Protein AF-A0A6N8IIC9-F1 (afdb_monomer_lite)

Organism: NCBI:txid1335613

Structure (mmCIF, N/CA/C/O backbone):
data_AF-A0A6N8IIC9-F1
#
_entry.id   AF-A0A6N8IIC9-F1
#
loop_
_atom_site.group_PDB
_atom_site.id
_atom_site.type_symbol
_atom_site.label_atom_id
_atom_site.label_alt_id
_atom_site.label_comp_id
_atom_site.label_asym_id
_atom_site.label_entity_id
_atom_site.label_seq_id
_atom_site.pdbx_PDB_ins_code
_atom_site.Cartn_x
_atom_site.Cartn_y
_atom_site.Cartn_z
_atom_site.occupancy
_atom_site.B_iso_or_equiv
_atom_site.auth_seq_id
_atom_site.auth_comp_id
_atom_site.auth_asym_id
_atom_site.auth_atom_id
_atom_site.pdbx_PDB_model_num
ATOM 1 N N . MET A 1 1 ? 0.556 -8.009 8.934 1.00 69.44 1 MET A N 1
ATOM 2 C CA . MET A 1 1 ? -0.413 -8.298 7.864 1.00 69.44 1 MET A CA 1
ATOM 3 C C . MET A 1 1 ? -1.528 -7.288 8.017 1.00 69.44 1 MET A C 1
ATOM 5 O O . MET A 1 1 ? -1.968 -7.096 9.144 1.00 69.44 1 MET A O 1
ATOM 9 N N . TYR A 1 2 ? -1.858 -6.573 6.946 1.00 76.44 2 TYR A N 1
ATOM 10 C CA . TYR A 1 2 ? -2.746 -5.410 6.955 1.00 76.44 2 TYR A CA 1
ATOM 11 C C . TYR A 1 2 ? -4.011 -5.788 6.194 1.00 76.44 2 TYR A C 1
ATOM 13 O O . TYR A 1 2 ? -3.939 -6.033 4.994 1.00 76.44 2 TYR A O 1
ATOM 21 N N . GLU A 1 3 ? -5.144 -5.895 6.883 1.00 81.31 3 GLU A N 1
ATOM 22 C CA . GLU A 1 3 ? -6.387 -6.380 6.281 1.00 81.31 3 GLU A CA 1
ATOM 23 C C . GLU A 1 3 ? -7.487 -5.323 6.362 1.00 81.31 3 GLU A C 1
ATOM 25 O O . GLU A 1 3 ? -7.826 -4.841 7.447 1.00 81.31 3 GLU A O 1
ATOM 30 N N . VAL A 1 4 ? -8.086 -4.996 5.215 1.00 76.25 4 VAL A N 1
ATOM 31 C CA . VAL A 1 4 ? -9.281 -4.144 5.117 1.00 76.25 4 VAL A CA 1
ATOM 32 C C . VAL A 1 4 ? -10.165 -4.633 3.981 1.00 76.25 4 VAL A C 1
ATOM 34 O O . VAL A 1 4 ? -9.675 -4.906 2.889 1.00 76.25 4 VAL A O 1
ATOM 37 N N . ASN A 1 5 ? -11.476 -4.729 4.224 1.00 73.56 5 ASN A N 1
ATOM 38 C CA . ASN A 1 5 ? -12.480 -5.095 3.216 1.00 73.56 5 ASN A CA 1
ATOM 39 C C . ASN A 1 5 ? -12.147 -6.395 2.442 1.00 73.56 5 ASN A C 1
ATOM 41 O O . ASN A 1 5 ? -12.399 -6.487 1.242 1.00 73.56 5 ASN A O 1
ATOM 45 N N . GLY A 1 6 ? -11.554 -7.391 3.115 1.00 78.62 6 GLY A N 1
ATOM 46 C CA . GLY A 1 6 ? -11.156 -8.669 2.507 1.00 78.62 6 GLY A CA 1
ATOM 47 C C . GLY A 1 6 ? -9.915 -8.599 1.608 1.00 78.62 6 GLY A C 1
ATOM 48 O O . GLY A 1 6 ? -9.605 -9.566 0.916 1.00 78.62 6 GLY A O 1
ATOM 49 N N . ILE A 1 7 ? -9.211 -7.464 1.591 1.00 82.06 7 ILE A N 1
ATOM 50 C CA . ILE A 1 7 ? -7.911 -7.313 0.942 1.00 82.06 7 ILE A CA 1
ATOM 51 C C . ILE A 1 7 ? -6.836 -7.416 2.017 1.00 82.06 7 ILE A C 1
ATOM 53 O O . ILE A 1 7 ? -6.767 -6.590 2.927 1.00 82.06 7 ILE A O 1
ATOM 57 N N . GLU A 1 8 ? -5.984 -8.423 1.877 1.00 87.00 8 GLU A N 1
ATOM 58 C CA . GLU A 1 8 ? -4.832 -8.649 2.737 1.00 87.00 8 GLU A CA 1
ATOM 59 C C . GLU A 1 8 ? -3.562 -8.150 2.049 1.00 87.00 8 GLU A C 1
ATOM 61 O O . GLU A 1 8 ? -3.216 -8.599 0.952 1.00 87.00 8 GLU A O 1
ATOM 66 N N . LEU A 1 9 ? -2.860 -7.230 2.708 1.00 86.06 9 LEU A N 1
ATOM 67 C CA . LEU A 1 9 ? -1.569 -6.717 2.276 1.00 86.06 9 LEU A CA 1
ATOM 68 C C . LEU A 1 9 ? -0.451 -7.172 3.214 1.00 86.06 9 LEU A C 1
ATOM 70 O O . LEU A 1 9 ? -0.573 -7.196 4.450 1.00 86.06 9 LEU A O 1
ATOM 74 N N . SER A 1 10 ? 0.686 -7.503 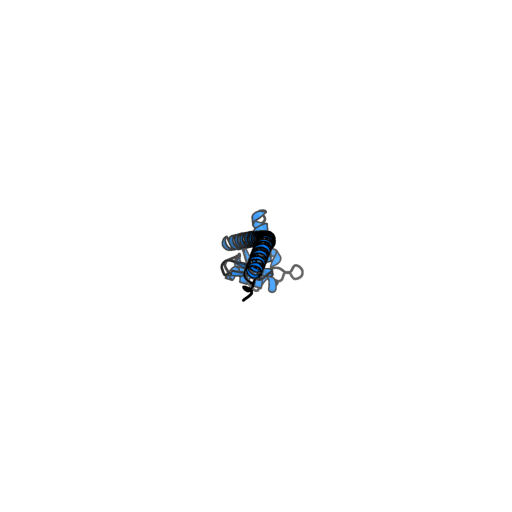2.612 1.00 89.50 10 SER A N 1
ATOM 75 C CA . SER A 1 10 ? 1.945 -7.649 3.330 1.00 89.50 10 SER A CA 1
ATOM 76 C C . SER A 1 10 ? 2.441 -6.283 3.825 1.00 89.50 10 SER A C 1
ATOM 78 O O . SER A 1 10 ? 1.982 -5.229 3.384 1.00 89.50 10 SER A O 1
ATOM 80 N N . SER A 1 11 ? 3.411 -6.281 4.741 1.00 87.06 11 SER A N 1
ATOM 81 C CA . SER A 1 11 ? 3.995 -5.024 5.223 1.00 87.06 11 SER A CA 1
ATOM 82 C C . SER A 1 11 ? 4.689 -4.233 4.113 1.00 87.06 11 SER A C 1
ATOM 84 O O . SER A 1 11 ? 4.642 -3.009 4.131 1.00 87.06 11 SER A O 1
ATOM 86 N N . SER A 1 12 ? 5.315 -4.905 3.140 1.00 87.12 12 SER A N 1
ATOM 87 C CA . SER A 1 12 ? 5.954 -4.219 2.012 1.00 87.12 12 SER A CA 1
ATOM 88 C C . SER A 1 12 ? 4.921 -3.589 1.082 1.00 87.12 12 SER A C 1
ATOM 90 O O . SER A 1 12 ? 5.082 -2.441 0.692 1.00 87.12 12 SER A O 1
ATOM 92 N N . GLU A 1 13 ? 3.832 -4.298 0.787 1.00 89.12 13 GLU A N 1
ATOM 93 C CA . GLU A 1 13 ? 2.737 -3.801 -0.054 1.00 89.12 13 GLU A CA 1
ATOM 94 C C . GLU A 1 13 ? 2.035 -2.597 0.576 1.00 89.12 13 GLU A C 1
ATOM 96 O O . GLU A 1 13 ? 1.805 -1.595 -0.097 1.00 89.12 13 GLU A O 1
ATOM 101 N N . TYR A 1 14 ? 1.741 -2.677 1.875 1.00 88.75 14 TYR A N 1
ATOM 102 C CA . TYR A 1 14 ? 1.141 -1.571 2.614 1.00 88.75 14 TYR A CA 1
ATOM 103 C C . TYR A 1 14 ? 2.055 -0.340 2.637 1.00 88.75 14 TYR A C 1
ATOM 105 O O . TYR A 1 14 ? 1.605 0.760 2.334 1.00 88.75 14 TYR A O 1
ATOM 113 N N . ASN A 1 15 ? 3.345 -0.521 2.938 1.00 88.38 15 ASN A N 1
ATOM 114 C CA . ASN A 1 15 ? 4.295 0.590 3.005 1.00 88.38 15 ASN A CA 1
ATOM 115 C C . ASN A 1 15 ? 4.466 1.301 1.654 1.00 88.38 15 ASN A C 1
ATOM 117 O O . ASN A 1 15 ? 4.570 2.526 1.625 1.00 88.38 15 ASN A O 1
ATOM 121 N N . GLU A 1 16 ? 4.484 0.557 0.543 1.00 90.19 16 GLU A N 1
ATOM 122 C CA . GLU A 1 16 ? 4.504 1.167 -0.792 1.00 90.19 16 GLU A CA 1
ATOM 123 C C . GLU A 1 16 ? 3.219 1.968 -1.047 1.00 90.19 16 GLU A C 1
ATOM 125 O O . GLU A 1 16 ? 3.290 3.105 -1.503 1.00 90.19 16 GLU A O 1
ATOM 130 N N . LEU A 1 17 ? 2.049 1.425 -0.693 1.00 88.56 17 LEU A N 1
ATOM 131 C CA . LEU A 1 17 ? 0.762 2.095 -0.890 1.00 88.56 17 LEU A CA 1
ATOM 132 C C . LEU A 1 17 ? 0.640 3.396 -0.076 1.00 88.56 17 LEU A C 1
ATOM 134 O O . LEU A 1 17 ? 0.214 4.415 -0.616 1.00 88.56 17 LEU A O 1
ATOM 138 N N . VAL A 1 18 ? 1.055 3.377 1.195 1.00 87.38 18 VAL A N 1
ATOM 139 C CA . VAL A 1 18 ? 1.067 4.560 2.075 1.00 87.38 18 VAL A CA 1
ATOM 140 C C . VAL A 1 18 ? 1.975 5.642 1.512 1.00 87.38 18 VAL A C 1
ATOM 142 O O . VAL A 1 18 ? 1.552 6.783 1.378 1.00 87.38 18 VAL A O 1
ATOM 145 N N . MET A 1 19 ? 3.194 5.285 1.107 1.00 88.06 19 MET A N 1
ATOM 146 C CA . MET A 1 19 ? 4.132 6.243 0.523 1.00 88.06 19 MET A CA 1
ATOM 147 C C . MET A 1 19 ? 3.556 6.910 -0.738 1.00 88.06 19 MET A C 1
ATOM 149 O O . MET A 1 19 ? 3.725 8.114 -0.921 1.00 88.06 19 MET A O 1
ATOM 153 N N . LEU A 1 20 ? 2.878 6.154 -1.610 1.00 88.12 20 LEU A N 1
ATOM 154 C CA . LEU A 1 20 ? 2.236 6.725 -2.801 1.00 88.12 20 LEU A CA 1
ATOM 155 C C . LEU A 1 20 ? 1.051 7.629 -2.441 1.00 88.12 20 LEU A C 1
ATOM 157 O O . LEU A 1 20 ? 0.869 8.663 -3.081 1.00 88.12 20 LEU A O 1
ATOM 161 N N . SER A 1 21 ? 0.284 7.272 -1.409 1.00 85.19 21 SER A N 1
ATOM 162 C CA . SER A 1 21 ? -0.793 8.112 -0.874 1.00 85.19 21 SER A CA 1
ATOM 163 C C . SER A 1 21 ? -0.247 9.433 -0.326 1.00 85.19 21 SER A C 1
ATOM 165 O O . SER A 1 21 ? -0.701 10.501 -0.724 1.00 85.19 21 SER A O 1
ATOM 167 N N . GLU A 1 22 ? 0.795 9.383 0.507 1.00 81.06 22 GLU A N 1
ATOM 168 C CA . GLU A 1 22 ? 1.451 10.568 1.075 1.00 81.06 22 GLU A CA 1
ATOM 169 C C . GLU A 1 22 ? 2.105 11.447 0.000 1.00 81.06 22 GLU A C 1
ATOM 171 O O . GLU A 1 22 ? 2.144 12.672 0.121 1.00 81.06 22 GLU A O 1
ATOM 176 N N . ALA A 1 23 ? 2.651 10.847 -1.060 1.00 78.50 23 ALA A N 1
ATOM 177 C CA . ALA A 1 23 ? 3.161 11.588 -2.209 1.00 78.50 23 ALA A CA 1
ATOM 178 C C . ALA A 1 23 ? 2.037 12.344 -2.929 1.00 78.50 23 ALA A C 1
ATOM 180 O O . ALA A 1 23 ? 2.168 13.545 -3.164 1.00 78.50 23 ALA A O 1
ATOM 181 N N . ALA A 1 24 ? 0.918 11.668 -3.206 1.00 76.94 24 ALA A N 1
ATOM 182 C CA . ALA A 1 24 ? -0.243 12.284 -3.839 1.00 76.94 24 ALA A CA 1
ATOM 183 C C . ALA A 1 24 ? -0.835 13.419 -2.982 1.00 76.94 24 ALA A C 1
ATOM 185 O O . ALA A 1 24 ? -1.168 14.479 -3.509 1.00 76.94 24 ALA A O 1
ATOM 186 N N . GLU A 1 25 ? -0.907 13.244 -1.659 1.00 76.88 25 GLU A N 1
ATOM 187 C CA . GLU A 1 25 ? -1.389 14.271 -0.724 1.00 76.88 25 GLU A CA 1
ATOM 188 C C . GLU A 1 25 ? -0.469 15.496 -0.642 1.00 76.88 25 GLU A C 1
ATOM 190 O O . GLU A 1 25 ? -0.949 16.626 -0.532 1.00 76.88 25 GLU A O 1
ATOM 195 N N . ARG A 1 26 ? 0.853 15.297 -0.726 1.00 77.88 26 ARG A N 1
ATOM 196 C CA . ARG A 1 26 ? 1.836 16.395 -0.758 1.00 77.88 26 ARG A CA 1
ATOM 197 C C . ARG A 1 26 ? 1.887 17.124 -2.105 1.00 77.88 26 ARG A C 1
ATOM 199 O O . ARG A 1 26 ? 2.523 18.172 -2.188 1.00 77.88 26 ARG A O 1
ATOM 206 N N . GLY A 1 27 ? 1.207 16.605 -3.129 1.00 77.56 27 GLY A N 1
ATOM 207 C CA . GLY A 1 27 ? 1.243 17.132 -4.494 1.00 77.56 27 GLY A CA 1
ATOM 208 C C . GLY A 1 27 ? 2.483 16.711 -5.289 1.00 77.56 27 GLY A C 1
ATOM 209 O O . GLY A 1 27 ? 2.744 17.285 -6.346 1.00 77.56 27 GLY A O 1
ATOM 210 N N . ASP A 1 28 ? 3.239 15.727 -4.796 1.00 81.62 28 ASP A N 1
ATOM 211 C CA . ASP A 1 28 ? 4.324 15.095 -5.546 1.00 81.62 28 ASP A CA 1
ATOM 212 C C . ASP A 1 28 ? 3.743 14.172 -6.633 1.00 81.62 28 ASP A C 1
ATOM 214 O O . ASP A 1 28 ? 2.577 13.782 -6.580 1.00 81.62 28 ASP A O 1
ATOM 218 N N . ASN A 1 29 ? 4.564 13.778 -7.612 1.00 87.94 29 ASN A N 1
ATOM 219 C CA . ASN A 1 29 ? 4.160 12.799 -8.619 1.00 87.94 29 ASN A CA 1
ATOM 220 C C . ASN A 1 29 ? 4.392 11.358 -8.105 1.00 87.94 29 ASN A C 1
ATOM 222 O O . ASN A 1 29 ? 5.543 10.900 -8.089 1.00 87.94 29 ASN A O 1
ATOM 226 N N . PRO A 1 30 ? 3.343 10.614 -7.698 1.00 85.81 30 PRO A N 1
ATOM 227 C CA . PRO A 1 30 ? 3.498 9.255 -7.177 1.00 85.81 30 PRO A CA 1
ATOM 228 C C . PRO A 1 30 ? 4.066 8.288 -8.226 1.00 85.81 30 PRO A C 1
ATOM 230 O O . PRO A 1 30 ? 4.762 7.339 -7.865 1.00 85.81 30 PRO A O 1
ATOM 233 N N . ASP A 1 31 ? 3.836 8.537 -9.515 1.00 90.19 31 ASP A N 1
ATOM 234 C CA . ASP A 1 31 ? 4.301 7.686 -10.613 1.00 90.19 31 ASP A CA 1
ATOM 235 C C . ASP A 1 31 ? 5.826 7.721 -10.712 1.00 90.19 31 ASP A C 1
ATOM 237 O O . ASP A 1 31 ? 6.482 6.691 -10.868 1.00 90.19 31 ASP A O 1
ATOM 241 N N . GLU A 1 32 ? 6.408 8.913 -10.596 1.00 89.12 32 GLU A N 1
ATOM 242 C CA . GLU A 1 32 ? 7.855 9.105 -10.644 1.00 89.12 32 GLU A CA 1
ATOM 243 C C . GLU A 1 32 ? 8.529 8.422 -9.450 1.00 89.12 32 GLU A C 1
ATOM 245 O O . GLU A 1 32 ? 9.510 7.696 -9.618 1.00 89.12 32 GLU A O 1
ATOM 250 N N . ILE A 1 33 ? 7.946 8.569 -8.258 1.00 89.00 33 ILE A N 1
ATOM 251 C CA . ILE A 1 33 ? 8.440 7.940 -7.028 1.00 89.00 33 ILE A CA 1
ATOM 252 C C . ILE A 1 33 ? 8.365 6.412 -7.128 1.00 89.00 33 ILE A C 1
ATOM 254 O O . ILE A 1 33 ? 9.340 5.724 -6.812 1.00 89.00 33 ILE A O 1
ATOM 258 N N . ALA A 1 34 ? 7.239 5.876 -7.602 1.00 89.88 34 ALA A N 1
ATOM 259 C CA . ALA A 1 34 ? 7.060 4.444 -7.809 1.00 89.88 34 ALA A CA 1
ATOM 260 C C . ALA A 1 34 ? 8.099 3.885 -8.791 1.00 89.88 34 ALA A C 1
ATOM 262 O O . ALA A 1 34 ? 8.802 2.920 -8.485 1.00 89.88 34 ALA A O 1
ATOM 263 N N . ASN A 1 35 ? 8.235 4.513 -9.961 1.00 90.50 35 ASN A N 1
ATOM 264 C CA . ASN A 1 35 ? 9.142 4.049 -11.007 1.00 90.50 35 ASN A CA 1
ATOM 265 C C . ASN A 1 35 ? 10.618 4.179 -10.601 1.00 90.50 35 ASN A C 1
ATOM 267 O O . ASN A 1 35 ? 11.411 3.291 -10.911 1.00 90.50 35 ASN A O 1
ATOM 271 N N . ALA A 1 36 ? 10.988 5.217 -9.847 1.00 89.25 36 ALA A N 1
ATOM 272 C CA . ALA A 1 36 ? 12.340 5.363 -9.309 1.00 89.25 36 ALA A CA 1
ATOM 273 C C . ALA A 1 36 ? 12.701 4.248 -8.314 1.00 89.25 36 ALA A C 1
ATOM 275 O O . ALA A 1 36 ? 13.857 3.837 -8.242 1.00 89.25 36 ALA A O 1
ATOM 276 N N . ARG A 1 37 ? 11.726 3.737 -7.551 1.00 88.12 37 ARG A N 1
ATOM 277 C CA . ARG A 1 37 ? 11.935 2.641 -6.590 1.00 88.12 37 ARG A CA 1
ATOM 278 C C . ARG A 1 37 ? 11.954 1.256 -7.222 1.00 88.12 37 ARG A C 1
ATOM 280 O O . ARG A 1 37 ? 12.526 0.337 -6.640 1.00 88.12 37 ARG A O 1
ATOM 287 N N . LEU A 1 38 ? 11.326 1.096 -8.384 1.00 89.38 38 LEU A N 1
ATOM 288 C CA . LEU A 1 38 ? 11.355 -0.154 -9.145 1.00 89.38 38 LEU A CA 1
ATOM 289 C C . LEU A 1 38 ? 12.754 -0.466 -9.687 1.00 89.38 38 LEU A C 1
ATOM 291 O O . LEU A 1 38 ? 13.043 -1.628 -9.975 1.00 89.38 38 LEU A O 1
ATOM 295 N N . LEU A 1 39 ? 13.612 0.549 -9.802 1.00 89.62 39 LEU A N 1
ATOM 296 C CA . LEU A 1 39 ? 14.986 0.423 -10.261 1.00 89.62 39 LEU A CA 1
ATOM 297 C C . LEU A 1 39 ? 15.956 0.328 -9.083 1.00 89.62 39 LEU A C 1
ATOM 299 O O . LEU A 1 39 ? 15.920 1.110 -8.132 1.00 89.62 39 LEU A O 1
ATOM 303 N N . ASP A 1 40 ? 16.864 -0.632 -9.174 1.00 87.19 40 ASP A N 1
ATOM 304 C CA . ASP A 1 40 ? 18.027 -0.711 -8.312 1.00 87.19 40 ASP A CA 1
ATOM 305 C C . ASP A 1 40 ? 19.024 0.397 -8.691 1.00 87.19 40 ASP A C 1
ATOM 307 O O . ASP A 1 40 ? 19.413 0.538 -9.853 1.00 87.19 40 ASP A O 1
ATOM 311 N N . LYS A 1 41 ? 19.428 1.207 -7.706 1.00 85.56 41 LYS A N 1
ATOM 312 C CA . LYS A 1 41 ? 20.252 2.407 -7.931 1.00 85.56 41 LYS A CA 1
ATOM 313 C C . LYS A 1 41 ? 21.672 2.098 -8.402 1.00 85.56 41 LYS A C 1
ATOM 315 O O . LYS A 1 41 ? 22.305 2.969 -8.990 1.00 85.56 41 LYS A O 1
ATOM 320 N N . GLU A 1 42 ? 22.185 0.907 -8.113 1.00 86.12 42 GLU A N 1
ATOM 321 C CA . GLU A 1 42 ? 23.556 0.526 -8.454 1.00 86.12 42 GLU A CA 1
ATOM 322 C C . GLU A 1 42 ? 23.620 -0.095 -9.848 1.00 86.12 42 GLU A C 1
ATOM 324 O O . GLU A 1 42 ? 24.533 0.181 -10.625 1.00 86.12 42 GLU A O 1
ATOM 329 N N . THR A 1 43 ? 22.626 -0.916 -10.180 1.00 87.31 43 THR A N 1
ATOM 330 C CA . THR A 1 43 ? 22.624 -1.720 -11.409 1.00 87.31 43 THR A CA 1
ATOM 331 C C . THR A 1 43 ? 21.745 -1.150 -12.519 1.00 87.31 43 THR A C 1
ATOM 333 O O . THR A 1 43 ? 21.847 -1.603 -13.659 1.00 87.31 43 THR A O 1
ATOM 336 N N . ASN A 1 44 ? 20.880 -0.172 -12.216 1.00 82.81 44 ASN A N 1
ATOM 337 C CA . ASN A 1 44 ? 19.796 0.300 -13.091 1.00 82.81 44 ASN A CA 1
ATOM 338 C C . ASN A 1 44 ? 18.880 -0.832 -13.598 1.00 82.81 44 ASN A C 1
ATOM 340 O O . ASN A 1 44 ? 18.168 -0.669 -14.590 1.00 82.81 44 ASN A O 1
ATOM 344 N N . ALA A 1 45 ? 18.899 -1.990 -12.935 1.00 88.12 45 ALA A N 1
ATOM 345 C CA . ALA A 1 45 ? 18.041 -3.120 -13.243 1.00 88.12 45 ALA A CA 1
ATOM 346 C C . ALA A 1 45 ? 16.771 -3.069 -12.390 1.00 88.12 45 ALA A C 1
ATOM 348 O O . ALA A 1 45 ? 16.736 -2.449 -11.328 1.00 88.12 45 ALA A O 1
ATOM 349 N N . PHE A 1 46 ? 15.719 -3.755 -12.833 1.00 89.75 46 PHE A N 1
ATOM 350 C CA . PHE A 1 46 ? 14.513 -3.889 -12.028 1.00 89.75 46 PHE A CA 1
ATOM 351 C C . PHE A 1 46 ? 14.779 -4.698 -10.760 1.00 89.75 46 PHE A C 1
ATOM 353 O O . PHE A 1 46 ? 15.273 -5.827 -10.815 1.00 89.75 46 PHE A O 1
ATOM 360 N N . ASN A 1 47 ? 14.376 -4.155 -9.614 1.00 90.94 47 ASN A N 1
ATOM 361 C CA . ASN A 1 47 ? 14.375 -4.905 -8.372 1.00 90.94 47 ASN A CA 1
ATOM 362 C C . ASN A 1 47 ? 13.209 -5.902 -8.385 1.00 90.94 47 ASN A C 1
ATOM 364 O O . ASN A 1 47 ? 12.047 -5.515 -8.265 1.00 90.94 47 ASN A O 1
ATOM 368 N N . ALA A 1 48 ? 13.518 -7.196 -8.496 1.00 90.56 48 AL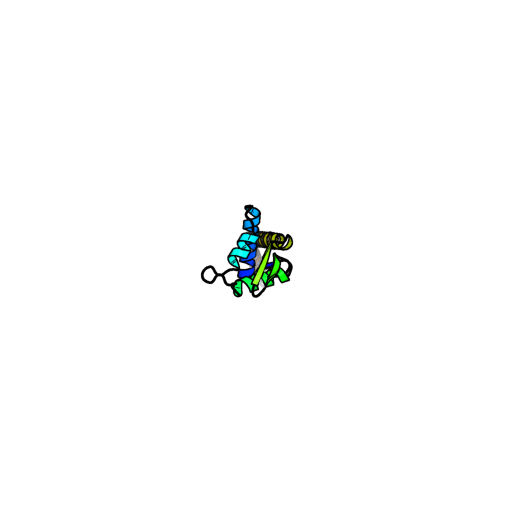A A N 1
ATOM 369 C CA . ALA A 1 48 ? 12.511 -8.253 -8.592 1.00 90.56 48 ALA A CA 1
ATOM 370 C C . ALA A 1 48 ? 11.516 -8.260 -7.414 1.00 90.56 48 ALA A C 1
ATOM 372 O O . ALA A 1 48 ? 10.324 -8.482 -7.622 1.00 90.56 48 ALA A O 1
ATOM 373 N N . SER A 1 49 ? 11.980 -7.973 -6.191 1.00 90.25 49 SER A N 1
ATOM 374 C CA . SER A 1 49 ? 11.123 -7.957 -4.996 1.00 90.25 49 SER A CA 1
ATOM 375 C C . SER A 1 49 ? 10.142 -6.779 -5.003 1.00 90.25 49 SER A C 1
ATOM 377 O O . SER A 1 49 ? 8.956 -6.934 -4.691 1.00 90.25 49 SER A O 1
ATOM 379 N N . THR A 1 50 ? 10.606 -5.609 -5.442 1.00 90.44 50 THR A N 1
ATOM 380 C CA . THR A 1 50 ? 9.774 -4.413 -5.579 1.00 90.44 50 THR A CA 1
ATOM 381 C C . THR A 1 50 ? 8.799 -4.576 -6.739 1.00 90.44 50 THR A C 1
ATOM 383 O O . THR A 1 50 ? 7.608 -4.338 -6.570 1.00 90.44 50 THR A O 1
ATOM 386 N N . VAL A 1 51 ? 9.253 -5.088 -7.886 1.00 93.12 51 VAL A N 1
ATOM 387 C CA . VAL A 1 51 ? 8.382 -5.407 -9.028 1.00 93.12 51 VAL A CA 1
ATOM 388 C C . VAL A 1 51 ? 7.270 -6.369 -8.622 1.00 93.12 51 VAL A C 1
ATOM 390 O O . VAL A 1 51 ? 6.111 -6.120 -8.940 1.00 93.12 51 VAL A O 1
ATOM 393 N N . GLN A 1 52 ? 7.582 -7.431 -7.876 1.00 93.44 52 GLN A N 1
ATOM 394 C CA . GLN A 1 52 ? 6.571 -8.376 -7.401 1.00 93.44 52 GLN A CA 1
ATOM 395 C C . GLN A 1 52 ? 5.541 -7.708 -6.478 1.00 93.44 52 GLN A C 1
ATOM 397 O O . GLN A 1 52 ? 4.348 -7.993 -6.579 1.00 93.44 52 GLN A O 1
ATOM 402 N N . THR A 1 53 ? 5.988 -6.780 -5.628 1.00 93.56 53 THR A N 1
ATOM 403 C CA . THR A 1 53 ? 5.110 -5.982 -4.758 1.00 93.56 53 THR A CA 1
ATOM 404 C C . THR A 1 53 ? 4.138 -5.136 -5.589 1.00 93.56 53 THR A C 1
ATOM 406 O O . THR A 1 53 ? 2.928 -5.201 -5.377 1.00 93.56 53 THR A O 1
ATOM 409 N N . TYR A 1 54 ? 4.632 -4.409 -6.595 1.00 93.19 54 TYR A N 1
ATOM 410 C CA . TYR A 1 54 ? 3.786 -3.582 -7.465 1.00 93.19 54 TYR A CA 1
ATOM 411 C C . TYR A 1 54 ? 2.850 -4.408 -8.353 1.00 93.19 54 TYR A C 1
ATOM 413 O O . TYR A 1 54 ? 1.694 -4.031 -8.527 1.00 93.19 54 TYR A O 1
ATOM 421 N N . LEU A 1 55 ? 3.294 -5.561 -8.859 1.00 93.69 55 LEU A N 1
ATOM 422 C CA . LEU A 1 55 ? 2.436 -6.488 -9.603 1.00 93.69 55 LEU A CA 1
ATOM 423 C C . LEU A 1 55 ? 1.289 -7.025 -8.737 1.00 93.69 55 LEU A C 1
ATOM 425 O O . LEU A 1 55 ? 0.157 -7.123 -9.206 1.00 93.69 55 LEU A O 1
ATOM 429 N N . SER A 1 56 ? 1.561 -7.338 -7.469 1.00 93.31 56 SER A N 1
ATOM 430 C CA . SER A 1 56 ? 0.545 -7.789 -6.513 1.00 93.31 56 SER A CA 1
ATOM 431 C C . SER A 1 56 ? -0.470 -6.684 -6.191 1.00 93.31 56 SER A C 1
ATOM 433 O O . SER A 1 56 ? -1.683 -6.900 -6.258 1.00 93.31 56 SER A O 1
ATOM 435 N N . LEU A 1 57 ? 0.009 -5.460 -5.934 1.00 93.12 57 LEU A N 1
ATOM 436 C CA . LEU A 1 57 ? -0.846 -4.283 -5.745 1.00 93.12 57 LEU A CA 1
ATOM 437 C C . LEU A 1 57 ? -1.693 -3.985 -6.994 1.00 93.12 57 LEU A C 1
ATOM 439 O O . LEU A 1 57 ? -2.869 -3.628 -6.877 1.00 93.12 57 LEU A O 1
ATOM 443 N N . HIS A 1 58 ? -1.118 -4.165 -8.184 1.00 94.00 58 HIS A N 1
ATOM 444 C CA . HIS A 1 58 ? -1.804 -3.983 -9.458 1.00 94.00 58 HIS A CA 1
ATOM 445 C C . HIS A 1 58 ? -2.890 -5.039 -9.680 1.00 94.00 58 HIS A C 1
ATOM 447 O O . HIS A 1 58 ? -4.019 -4.695 -10.022 1.00 94.00 58 HIS A O 1
ATOM 453 N N . GLY A 1 59 ? -2.599 -6.314 -9.397 1.00 91.19 59 GLY A N 1
ATOM 454 C CA . GLY A 1 59 ? -3.573 -7.406 -9.493 1.00 91.19 59 GLY A CA 1
ATOM 455 C C . GLY A 1 59 ? -4.787 -7.228 -8.574 1.00 91.19 59 GLY A C 1
ATOM 456 O O . GLY A 1 59 ? -5.874 -7.715 -8.877 1.00 91.19 59 GLY A O 1
ATOM 457 N N . ARG A 1 60 ? -4.630 -6.480 -7.475 1.00 91.62 60 ARG A N 1
ATOM 458 C CA . ARG A 1 60 ? -5.717 -6.106 -6.550 1.00 91.62 60 ARG A CA 1
ATOM 459 C C . ARG A 1 60 ? -6.414 -4.793 -6.924 1.00 91.62 60 ARG A C 1
ATOM 461 O O . ARG A 1 60 ? -7.371 -4.397 -6.258 1.00 91.62 60 ARG A O 1
ATOM 468 N N . GLY A 1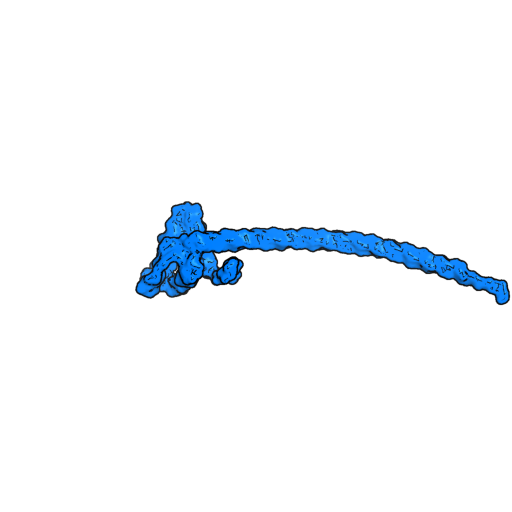 61 ? -5.953 -4.124 -7.979 1.00 92.31 61 GLY A N 1
ATOM 469 C CA . GLY A 1 61 ? -6.490 -2.853 -8.451 1.00 92.31 61 GLY A CA 1
ATOM 470 C C . GLY A 1 61 ? -6.244 -1.695 -7.488 1.00 92.31 61 GLY A C 1
ATOM 471 O O . GLY A 1 61 ? -7.064 -0.788 -7.444 1.00 92.31 61 GLY A O 1
ATOM 472 N N . LEU A 1 62 ? -5.170 -1.746 -6.690 1.00 90.81 62 LEU A N 1
ATOM 473 C CA . LEU A 1 62 ? -4.784 -0.665 -5.775 1.00 90.81 62 LEU A CA 1
ATOM 474 C C . LEU A 1 62 ? -3.849 0.340 -6.456 1.00 90.81 62 LEU A C 1
ATOM 476 O O . LEU A 1 62 ? -3.931 1.539 -6.190 1.00 90.81 62 LEU A O 1
ATOM 480 N N . VAL A 1 63 ? -3.031 -0.129 -7.399 1.00 93.00 63 VAL A N 1
ATOM 481 C CA . VAL A 1 63 ? -2.179 0.705 -8.259 1.00 93.00 63 VAL A CA 1
ATOM 482 C C . VAL A 1 63 ? -2.455 0.416 -9.734 1.00 93.00 63 VAL A C 1
ATOM 484 O O . VAL A 1 63 ? -2.774 -0.710 -10.126 1.00 93.00 63 VAL A O 1
ATOM 487 N N . SER A 1 64 ? -2.336 1.446 -10.561 1.00 92.38 64 SER A N 1
ATOM 488 C CA . SER A 1 64 ? -2.414 1.355 -12.011 1.00 92.38 64 SER A CA 1
ATOM 489 C C . SER A 1 64 ? -1.012 1.259 -12.596 1.00 92.38 64 SER A C 1
ATOM 491 O O . SER A 1 64 ? -0.061 1.867 -12.108 1.00 92.38 64 SER A O 1
ATOM 493 N N . GLY A 1 65 ? -0.877 0.483 -13.660 1.00 92.38 65 GLY A N 1
ATOM 494 C CA . GLY A 1 65 ? 0.386 0.315 -14.350 1.00 92.38 65 GLY A CA 1
ATOM 495 C C . GLY A 1 65 ? 0.311 -0.793 -15.379 1.00 92.38 65 GLY A C 1
ATOM 496 O O . GLY A 1 65 ? -0.755 -1.352 -15.636 1.00 92.38 65 GLY A O 1
ATOM 497 N N . HIS A 1 66 ? 1.451 -1.103 -15.977 1.00 92.25 66 HIS A N 1
ATOM 498 C CA . HIS A 1 66 ? 1.570 -2.206 -16.915 1.00 92.25 66 HIS A CA 1
ATOM 499 C C . HIS A 1 66 ? 2.910 -2.915 -16.753 1.00 92.25 66 HIS A C 1
ATOM 501 O O . HIS A 1 66 ? 3.927 -2.324 -16.384 1.00 92.25 66 HIS A O 1
ATOM 507 N N . GLN A 1 67 ? 2.904 -4.214 -17.030 1.00 91.00 67 GLN A N 1
ATOM 508 C CA . GLN A 1 67 ? 4.122 -5.004 -17.057 1.00 91.00 67 GLN A CA 1
ATOM 509 C C . GLN A 1 67 ? 4.954 -4.636 -18.291 1.00 91.00 67 GLN A C 1
ATOM 511 O O . GLN A 1 67 ? 4.423 -4.469 -19.389 1.00 91.00 67 GLN A O 1
ATOM 516 N N . ILE A 1 68 ? 6.265 -4.542 -18.103 1.00 90.94 68 ILE A N 1
ATOM 517 C CA . ILE A 1 68 ? 7.255 -4.314 -19.162 1.00 90.94 68 ILE A CA 1
ATOM 518 C C . ILE A 1 68 ? 8.309 -5.424 -19.115 1.00 90.94 68 ILE A C 1
ATOM 520 O O . ILE A 1 68 ? 8.314 -6.239 -18.191 1.00 90.94 68 ILE A O 1
ATOM 524 N N . CYS A 1 69 ? 9.195 -5.500 -20.112 1.00 83.69 69 CYS A N 1
ATOM 525 C CA . CYS A 1 69 ? 10.211 -6.554 -20.197 1.00 83.69 69 CYS A CA 1
ATOM 526 C C . CYS A 1 69 ? 11.059 -6.644 -18.915 1.00 83.69 69 CYS A C 1
ATOM 528 O O . CYS A 1 69 ? 11.945 -5.825 -18.690 1.00 83.69 69 CYS A O 1
ATOM 530 N N . GLY A 1 70 ? 10.782 -7.658 -18.089 1.00 79.31 70 GLY A N 1
ATOM 531 C CA . GLY A 1 70 ? 11.480 -7.900 -16.824 1.00 79.31 70 GLY A CA 1
ATOM 532 C C . GLY A 1 70 ? 11.105 -6.958 -15.672 1.00 79.31 70 GLY A C 1
ATOM 533 O O . GLY A 1 70 ? 11.768 -7.004 -14.641 1.00 79.31 70 GLY A O 1
ATOM 534 N N . GLY A 1 71 ? 10.066 -6.129 -15.816 1.00 89.44 71 GLY A N 1
ATOM 535 C CA . GLY A 1 71 ? 9.724 -5.101 -14.833 1.00 89.44 71 GLY A CA 1
ATOM 536 C C . GLY A 1 71 ? 8.252 -4.701 -14.812 1.00 89.44 71 GLY A C 1
ATOM 537 O O . GLY A 1 71 ? 7.390 -5.333 -15.424 1.00 89.44 71 GLY A O 1
ATOM 538 N N . PHE A 1 72 ? 7.971 -3.614 -14.103 1.00 92.06 72 PHE A N 1
ATOM 539 C CA . PHE A 1 72 ? 6.652 -2.997 -14.013 1.00 92.06 72 PHE A CA 1
ATOM 540 C C . PHE A 1 72 ? 6.805 -1.488 -14.174 1.00 92.06 72 PHE A C 1
ATOM 542 O O . PHE A 1 72 ? 7.772 -0.917 -13.675 1.00 92.06 72 PHE A O 1
ATOM 549 N N . HIS A 1 73 ? 5.867 -0.860 -14.872 1.00 92.44 73 HIS A N 1
ATOM 550 C CA . HIS A 1 73 ? 5.768 0.587 -14.969 1.00 92.44 73 HIS A CA 1
ATOM 551 C C . HIS A 1 73 ? 4.496 1.043 -14.260 1.00 92.44 73 HIS A C 1
ATOM 553 O O . HIS A 1 73 ? 3.388 0.689 -14.673 1.00 92.44 73 HIS A O 1
ATOM 559 N N . CYS A 1 74 ? 4.661 1.807 -13.183 1.00 92.00 74 CYS A N 1
ATOM 560 C CA . CYS A 1 74 ? 3.552 2.348 -12.407 1.00 92.00 74 CYS A CA 1
ATOM 561 C C . CYS A 1 74 ? 3.059 3.649 -13.049 1.00 92.00 74 CYS A C 1
ATOM 563 O O . CYS A 1 74 ? 3.858 4.543 -13.316 1.00 92.00 74 CYS A O 1
ATOM 565 N N . THR A 1 75 ? 1.750 3.752 -13.270 1.00 88.44 75 THR A N 1
ATOM 566 C CA . THR A 1 75 ? 1.071 4.956 -13.785 1.00 88.44 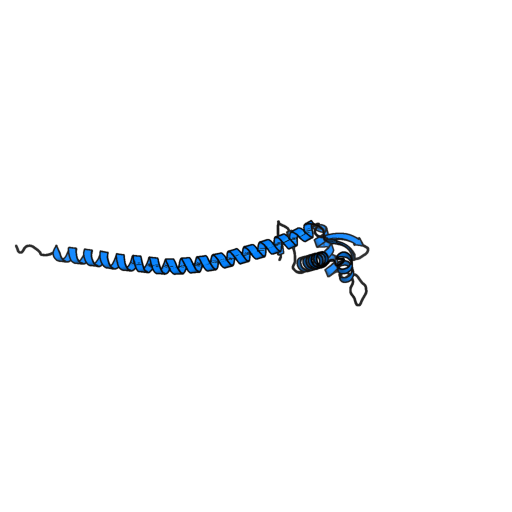75 THR A CA 1
ATOM 567 C C . THR A 1 75 ? 0.201 5.617 -12.713 1.00 88.44 75 THR A C 1
ATOM 569 O O . THR A 1 75 ? -0.731 6.345 -13.044 1.00 88.44 75 THR A O 1
ATOM 572 N N . GLY A 1 76 ? 0.397 5.231 -11.450 1.00 86.31 76 GLY A N 1
ATOM 573 C CA . GLY A 1 76 ? -0.192 5.904 -10.301 1.00 86.31 76 GLY A CA 1
ATOM 574 C C . GLY A 1 76 ? -1.016 5.031 -9.377 1.00 86.31 76 GLY A C 1
ATOM 575 O O . GLY A 1 76 ? -1.351 3.878 -9.659 1.00 86.31 76 GLY A O 1
ATOM 576 N N . ILE A 1 77 ? -1.336 5.608 -8.225 1.00 89.44 77 ILE A N 1
ATOM 577 C CA . ILE A 1 77 ? -2.241 5.010 -7.250 1.00 89.44 77 ILE A CA 1
ATOM 578 C C . ILE A 1 77 ? -3.690 5.181 -7.717 1.00 89.44 77 ILE A C 1
ATOM 580 O O . ILE A 1 77 ? -4.079 6.219 -8.247 1.00 89.44 77 ILE A O 1
ATOM 584 N N . THR A 1 78 ? -4.501 4.139 -7.555 1.00 90.88 78 THR A N 1
ATOM 585 C CA . THR A 1 78 ? -5.931 4.207 -7.889 1.00 90.88 78 THR A CA 1
ATOM 586 C C . THR A 1 78 ? -6.725 4.804 -6.729 1.00 90.88 78 THR A C 1
ATOM 588 O O . THR A 1 78 ? -6.283 4.749 -5.581 1.00 90.88 78 THR A O 1
ATOM 591 N N . GLN A 1 79 ? -7.953 5.262 -6.993 1.00 87.19 79 GLN A N 1
ATOM 592 C CA . GLN A 1 79 ? -8.869 5.676 -5.922 1.00 87.19 79 GLN A CA 1
ATOM 593 C C . GLN A 1 79 ? -9.075 4.561 -4.886 1.00 87.19 79 GLN A C 1
ATOM 595 O O . GLN A 1 79 ? -9.036 4.815 -3.691 1.00 87.19 79 GLN A O 1
ATOM 600 N N . ARG A 1 80 ? -9.178 3.303 -5.333 1.00 87.31 80 ARG A N 1
ATOM 601 C CA . ARG A 1 80 ? -9.305 2.140 -4.446 1.00 87.31 80 ARG A CA 1
ATOM 602 C C . ARG A 1 80 ? -8.085 1.956 -3.535 1.00 87.31 80 ARG A C 1
ATOM 604 O O . ARG A 1 80 ? -8.233 1.505 -2.404 1.00 87.31 80 ARG A O 1
ATOM 611 N N . GLY A 1 81 ? -6.890 2.281 -4.027 1.00 87.19 81 GLY A N 1
ATOM 612 C CA . GLY A 1 81 ? -5.659 2.292 -3.236 1.00 87.19 81 GLY A CA 1
ATOM 613 C C . GLY A 1 81 ? -5.695 3.345 -2.130 1.00 87.19 81 GLY A C 1
ATOM 614 O O . GLY A 1 81 ? -5.409 3.026 -0.980 1.00 87.19 81 GLY A O 1
ATOM 615 N N . LEU A 1 82 ? -6.113 4.568 -2.464 1.00 85.56 82 LEU A N 1
ATOM 616 C CA . LEU A 1 82 ? -6.278 5.657 -1.493 1.00 85.56 82 LEU A CA 1
ATOM 617 C C . LEU A 1 82 ? -7.344 5.320 -0.442 1.00 85.56 82 LEU A C 1
ATOM 619 O O . LEU A 1 82 ? -7.114 5.475 0.758 1.00 85.56 82 LEU A O 1
ATOM 623 N N . ASP A 1 83 ? -8.484 4.790 -0.887 1.00 84.31 83 ASP A N 1
ATOM 624 C CA . ASP A 1 83 ? -9.582 4.386 -0.010 1.00 84.31 83 ASP A CA 1
ATOM 625 C C . ASP A 1 83 ? -9.137 3.279 0.956 1.00 84.31 83 ASP A C 1
ATOM 627 O O . ASP A 1 83 ? -9.472 3.327 2.137 1.00 84.31 83 ASP A O 1
ATOM 631 N N . PHE A 1 84 ? -8.320 2.321 0.498 1.00 88.19 84 PHE A N 1
ATOM 632 C CA . PHE A 1 84 ? -7.768 1.275 1.362 1.00 88.19 84 PHE A CA 1
ATOM 633 C C . PHE A 1 84 ? -6.923 1.857 2.506 1.00 88.19 84 PHE A C 1
ATOM 635 O O . PHE A 1 84 ? -7.092 1.439 3.652 1.00 88.19 84 PHE A O 1
ATOM 642 N N . VAL A 1 85 ? -6.028 2.811 2.215 1.00 84.38 85 VAL A N 1
ATOM 643 C CA . VAL A 1 85 ? -5.197 3.463 3.246 1.00 84.38 85 VAL A CA 1
ATOM 644 C C . VAL A 1 85 ? -6.086 4.225 4.230 1.00 84.38 85 VAL A C 1
ATOM 646 O O . VAL A 1 85 ? -5.970 4.034 5.440 1.00 84.38 85 VAL A O 1
ATOM 649 N N . SER A 1 86 ? -7.037 5.012 3.717 1.00 81.88 86 SER A N 1
ATOM 650 C CA . SER A 1 86 ? -7.972 5.779 4.546 1.00 81.88 86 SER A CA 1
ATOM 651 C C . SER A 1 86 ? -8.815 4.885 5.460 1.00 81.88 86 SER A C 1
ATOM 653 O O . SER A 1 86 ? -8.983 5.178 6.647 1.00 81.88 86 SER A O 1
ATOM 655 N N . ASP A 1 87 ? -9.340 3.780 4.933 1.00 82.62 87 ASP A N 1
ATOM 656 C CA . ASP A 1 87 ? -10.160 2.839 5.691 1.00 82.62 87 ASP A CA 1
ATOM 657 C C . ASP A 1 87 ? -9.333 2.070 6.728 1.00 82.62 87 ASP A C 1
ATOM 659 O O . ASP A 1 87 ? -9.816 1.833 7.839 1.00 82.62 87 ASP A O 1
ATOM 663 N N . TYR A 1 88 ? -8.079 1.719 6.416 1.00 81.62 88 TYR A N 1
ATOM 664 C CA . TYR A 1 88 ? -7.173 1.107 7.390 1.00 81.62 88 TYR A CA 1
ATOM 665 C C . TYR A 1 88 ? -6.900 2.050 8.566 1.00 81.62 88 TYR A C 1
ATOM 667 O O . TYR A 1 88 ? -7.035 1.647 9.725 1.00 81.62 88 TYR A O 1
ATOM 675 N N . ASP A 1 89 ? -6.587 3.317 8.291 1.00 77.06 89 ASP A N 1
ATOM 676 C CA . ASP A 1 89 ? -6.333 4.312 9.334 1.00 77.06 89 ASP A CA 1
ATOM 677 C C . ASP A 1 89 ? -7.570 4.563 10.201 1.00 77.06 89 ASP A C 1
ATOM 679 O O . ASP A 1 89 ? -7.467 4.609 11.432 1.00 77.06 89 ASP A O 1
ATOM 683 N N . LYS A 1 90 ? -8.762 4.640 9.594 1.00 78.25 90 LYS A N 1
ATOM 684 C CA . LYS A 1 90 ? -10.028 4.735 10.338 1.00 78.25 90 LYS A CA 1
ATOM 685 C C . LYS A 1 90 ? -10.238 3.531 11.251 1.00 78.25 90 LYS A C 1
ATOM 687 O O . LYS A 1 90 ? -10.500 3.731 12.437 1.00 78.25 90 LYS A O 1
ATOM 692 N N . ARG A 1 91 ? -10.058 2.300 10.752 1.00 78.38 91 ARG A N 1
ATOM 693 C CA . ARG A 1 91 ? -10.161 1.082 11.582 1.00 78.38 91 ARG A CA 1
ATOM 694 C C . ARG A 1 91 ? -9.172 1.114 12.744 1.00 78.38 91 ARG A C 1
ATOM 696 O O . ARG A 1 91 ? -9.558 0.846 13.875 1.00 78.38 91 ARG A O 1
ATOM 703 N N . MET A 1 92 ? -7.929 1.531 12.511 1.00 75.12 92 MET A N 1
ATOM 704 C CA . MET A 1 92 ? -6.917 1.628 13.568 1.00 75.12 92 MET A CA 1
ATOM 705 C C . MET A 1 92 ? -7.255 2.687 14.628 1.00 75.12 92 MET A C 1
ATOM 707 O O . MET A 1 92 ? -6.955 2.500 15.811 1.00 75.12 92 MET A O 1
ATOM 711 N N . ILE A 1 93 ? -7.870 3.805 14.234 1.00 73.62 93 ILE A N 1
ATOM 712 C CA . ILE A 1 93 ? -8.358 4.827 15.169 1.00 73.62 93 ILE A CA 1
ATOM 713 C C . ILE A 1 93 ? -9.535 4.283 15.985 1.00 73.62 93 ILE A C 1
ATOM 715 O O . ILE A 1 93 ? -9.552 4.454 17.207 1.00 73.62 93 ILE A O 1
ATOM 719 N N . GLU A 1 94 ? -10.483 3.602 15.343 1.00 74.88 94 GLU A N 1
ATOM 720 C CA . GLU A 1 94 ? -11.631 2.980 16.006 1.00 74.88 94 GLU A CA 1
ATOM 721 C C . GLU A 1 94 ? -11.208 1.877 16.979 1.00 74.88 94 GLU A C 1
ATOM 723 O O . GLU A 1 94 ? -11.683 1.856 18.113 1.00 74.88 94 GLU A O 1
ATOM 728 N N . ASP A 1 95 ? -10.264 1.018 16.600 1.00 72.94 95 ASP A N 1
ATOM 729 C CA . ASP A 1 95 ? -9.741 -0.046 17.460 1.00 72.94 95 ASP A CA 1
ATOM 730 C C . ASP A 1 95 ? -8.998 0.528 18.670 1.00 72.94 95 ASP A C 1
ATOM 732 O O . ASP A 1 95 ? -9.181 0.071 19.800 1.00 72.94 95 ASP A O 1
ATOM 736 N N . LYS A 1 96 ? -8.220 1.604 18.484 1.00 67.31 96 LYS A N 1
ATOM 737 C CA . LYS A 1 96 ? -7.609 2.339 19.604 1.00 67.31 96 LYS A CA 1
ATOM 738 C C . LYS A 1 96 ? -8.660 2.998 20.497 1.00 67.31 96 LYS A C 1
ATOM 740 O O . LYS A 1 96 ? -8.494 3.016 21.720 1.00 67.31 96 LYS A O 1
ATOM 745 N N . ALA A 1 97 ? -9.726 3.549 19.918 1.00 66.31 97 ALA A N 1
ATOM 746 C CA . ALA A 1 97 ? -10.823 4.147 20.670 1.00 66.31 97 ALA A CA 1
ATOM 747 C C . ALA A 1 97 ? -11.596 3.089 21.474 1.00 66.31 97 ALA A C 1
ATOM 749 O O . ALA A 1 97 ? -11.875 3.321 22.652 1.00 66.31 97 ALA A O 1
ATOM 750 N N . ARG A 1 98 ? -11.850 1.910 20.891 1.00 59.09 98 ARG A N 1
ATOM 751 C CA . ARG A 1 98 ? -12.442 0.745 21.565 1.00 59.09 98 ARG A CA 1
ATOM 752 C C . ARG A 1 98 ? -11.547 0.239 22.687 1.00 59.09 98 ARG A C 1
ATOM 754 O O . ARG A 1 98 ? -11.997 0.211 23.821 1.00 59.09 98 ARG A O 1
ATOM 761 N N . ALA A 1 99 ? -10.258 0.012 22.440 1.00 63.59 99 ALA A N 1
ATOM 762 C CA . ALA A 1 99 ? -9.315 -0.408 23.481 1.00 63.59 99 ALA A CA 1
ATOM 763 C C . ALA A 1 99 ? -9.218 0.602 24.644 1.00 63.59 99 ALA A C 1
ATOM 765 O O . ALA A 1 99 ? -9.042 0.232 25.809 1.00 63.59 99 ALA A O 1
ATOM 766 N N . LYS A 1 100 ? -9.343 1.905 24.356 1.00 60.06 100 LYS A N 1
ATOM 767 C CA . LYS A 1 100 ? -9.397 2.953 25.386 1.00 60.06 100 LYS A CA 1
ATOM 768 C C . LYS A 1 100 ? -10.736 2.968 26.132 1.00 60.06 100 LYS A C 1
ATOM 770 O O . LYS A 1 100 ? -10.742 3.250 27.331 1.00 60.06 100 LYS A O 1
ATOM 775 N N . SER A 1 101 ? -11.842 2.691 25.443 1.00 55.50 101 SER A N 1
ATOM 776 C CA . SER A 1 101 ? -13.169 2.527 26.042 1.00 55.50 101 SER A CA 1
ATOM 777 C C . SER A 1 101 ? -13.210 1.305 26.957 1.00 55.50 101 SER A C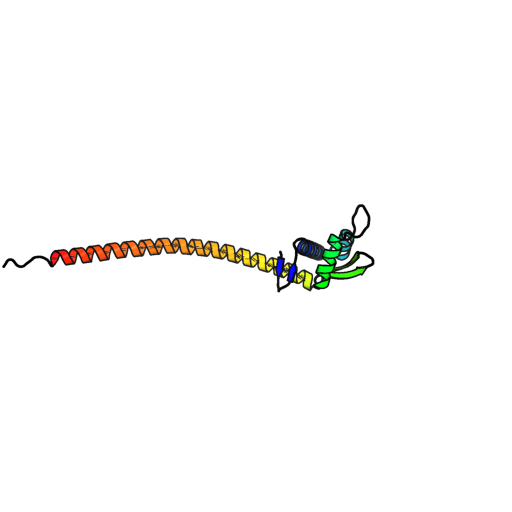 1
ATOM 779 O O . SER A 1 101 ? -13.633 1.437 28.099 1.00 55.50 101 SER A O 1
ATOM 781 N N . ASP A 1 102 ? -12.670 0.169 26.521 1.00 56.31 102 ASP A N 1
ATOM 782 C CA . ASP A 1 102 ? -12.612 -1.073 27.296 1.00 56.31 102 ASP A CA 1
ATOM 783 C C . ASP A 1 102 ? -11.780 -0.892 28.564 1.00 56.31 102 ASP A C 1
ATOM 785 O O . ASP A 1 102 ? -12.240 -1.222 29.649 1.00 56.31 102 ASP A O 1
ATOM 789 N N . ARG A 1 103 ? -10.626 -0.211 28.490 1.00 55.91 103 ARG A N 1
ATOM 790 C CA . ARG A 1 103 ? -9.863 0.159 29.699 1.00 55.91 103 ARG A CA 1
ATOM 791 C C . ARG A 1 103 ? -10.650 1.034 30.675 1.00 55.91 103 ARG A C 1
ATOM 793 O O . ARG A 1 103 ? -10.457 0.928 31.883 1.00 55.91 103 ARG A O 1
ATOM 800 N N . ARG A 1 104 ? -11.498 1.938 30.175 1.00 54.66 104 ARG A N 1
ATOM 801 C CA . ARG A 1 104 ? -12.369 2.765 31.027 1.00 54.66 104 ARG A CA 1
ATOM 802 C C . ARG A 1 104 ? -13.527 1.950 31.598 1.00 54.66 104 ARG A C 1
ATOM 804 O O . ARG A 1 104 ? -13.890 2.174 32.748 1.00 54.66 104 ARG A O 1
ATOM 811 N N . HIS A 1 105 ? -14.070 1.016 30.825 1.00 54.53 105 HIS A N 1
ATOM 812 C CA . HIS A 1 105 ? -15.120 0.108 31.260 1.00 54.53 105 HIS A CA 1
ATOM 813 C C . HIS A 1 105 ? -14.601 -0.857 32.331 1.00 54.53 105 HIS A C 1
ATOM 815 O O . HIS A 1 105 ? -15.212 -0.940 33.384 1.00 54.53 105 HIS A O 1
ATOM 821 N N . ASP A 1 106 ? -13.431 -1.470 32.149 1.00 52.12 106 ASP A N 1
ATOM 822 C CA . ASP A 1 106 ? -12.791 -2.334 33.149 1.00 52.12 106 ASP A CA 1
ATOM 823 C C . ASP A 1 106 ? -12.471 -1.579 34.441 1.00 52.12 106 ASP A C 1
ATOM 825 O O . ASP A 1 106 ? -12.674 -2.106 35.533 1.00 52.12 106 ASP A O 1
ATOM 829 N N . TYR A 1 107 ? -12.033 -0.318 34.346 1.00 49.53 107 TYR A N 1
ATOM 830 C CA . TYR A 1 107 ? -11.817 0.518 35.528 1.00 49.53 107 TYR A CA 1
ATOM 831 C C . TYR A 1 107 ? -13.129 0.815 36.265 1.00 49.53 107 TYR A C 1
ATOM 833 O O . TYR A 1 107 ? -13.178 0.736 37.491 1.00 49.53 107 TYR A O 1
ATOM 841 N N . LEU A 1 108 ? -14.209 1.112 35.535 1.00 50.34 108 LEU A N 1
ATOM 842 C CA . LEU A 1 108 ? -15.532 1.328 36.121 1.00 50.34 108 LEU A CA 1
ATOM 843 C C . LEU A 1 108 ? -16.121 0.033 36.697 1.00 50.34 108 LEU A C 1
ATOM 845 O O . LEU A 1 108 ? -16.648 0.058 37.802 1.00 50.34 108 LEU A O 1
ATOM 849 N N . VAL A 1 109 ? -15.981 -1.105 36.017 1.00 55.41 109 VAL A N 1
ATOM 850 C CA . VAL A 1 109 ? -16.430 -2.419 36.498 1.00 55.41 109 VAL A CA 1
ATOM 851 C C . VAL A 1 109 ? -15.627 -2.859 37.722 1.00 55.41 109 VAL A C 1
ATOM 853 O O . VAL A 1 109 ? -16.220 -3.384 38.658 1.00 55.41 109 VAL A O 1
ATOM 856 N N . ALA A 1 110 ? -14.320 -2.595 37.794 1.00 46.59 110 ALA A N 1
ATOM 857 C CA . ALA A 1 110 ? -13.522 -2.860 38.994 1.00 46.59 110 ALA A CA 1
ATOM 858 C C . ALA A 1 110 ? -13.929 -1.949 40.170 1.00 46.59 110 ALA A C 1
ATOM 860 O O . ALA A 1 110 ? -14.049 -2.408 41.312 1.00 46.59 110 ALA A O 1
ATOM 861 N N . LEU A 1 111 ? -14.213 -0.671 39.897 1.00 44.06 111 LEU A N 1
ATOM 862 C CA . LEU A 1 111 ? -14.690 0.278 40.906 1.00 44.06 111 LEU A CA 1
ATOM 863 C C . LEU A 1 111 ? -16.080 -0.121 41.439 1.00 44.06 111 LEU A C 1
ATOM 865 O O . LEU A 1 111 ? -16.286 -0.170 42.649 1.00 44.06 111 LEU A O 1
ATOM 869 N N . PHE A 1 112 ? -17.017 -0.485 40.560 1.00 43.62 112 PHE A N 1
ATOM 870 C CA . PHE A 1 112 ? -18.355 -0.939 40.951 1.00 43.62 112 PHE A CA 1
ATOM 871 C C . PHE A 1 112 ? -18.361 -2.352 41.553 1.00 43.62 112 PHE A C 1
ATOM 873 O O . PHE A 1 112 ? -19.099 -2.600 42.503 1.00 43.62 112 PHE A O 1
ATOM 880 N N . GLY A 1 113 ? -17.512 -3.263 41.076 1.00 40.84 113 GLY A N 1
ATOM 881 C CA . GLY A 1 113 ? -17.370 -4.617 41.617 1.00 40.84 113 GLY A CA 1
ATOM 882 C C . GLY A 1 113 ? -16.883 -4.623 43.068 1.00 40.84 113 GLY A C 1
ATOM 883 O O . GLY A 1 113 ? -17.396 -5.386 43.886 1.00 40.84 113 GLY A O 1
ATOM 884 N N . SER A 1 114 ? -15.965 -3.716 43.423 1.00 41.97 114 SER A N 1
ATOM 885 C CA . SER A 1 114 ? -15.531 -3.537 44.818 1.00 41.97 114 SER A CA 1
ATOM 886 C C . SER A 1 114 ? -16.601 -2.878 45.702 1.00 41.97 114 SER A C 1
ATOM 888 O O . SER A 1 114 ? -16.798 -3.306 46.840 1.00 41.97 114 SER A O 1
ATOM 890 N N . ALA A 1 115 ? -17.353 -1.902 45.180 1.00 39.25 115 ALA A N 1
ATOM 891 C CA . ALA A 1 115 ? -18.421 -1.232 45.926 1.00 39.25 115 ALA A CA 1
ATOM 892 C C . ALA A 1 115 ? -19.634 -2.148 46.196 1.00 39.25 115 ALA A C 1
ATOM 894 O O . ALA A 1 115 ? -20.189 -2.139 47.295 1.00 39.25 115 ALA A O 1
ATOM 895 N N . VAL A 1 116 ? -20.025 -2.979 45.224 1.00 43.28 116 VAL A N 1
ATOM 896 C CA . VAL A 1 116 ? -21.149 -3.923 45.361 1.00 43.28 116 VAL A CA 1
ATOM 897 C C . VAL A 1 116 ? -20.779 -5.106 46.264 1.00 43.28 116 VAL A C 1
ATOM 899 O O . VAL A 1 116 ? -21.602 -5.523 47.079 1.00 43.28 116 VAL A O 1
ATOM 902 N N . GLY A 1 117 ? -19.535 -5.598 46.203 1.00 40.12 117 GLY A N 1
ATOM 903 C CA . GLY A 1 117 ? -19.044 -6.642 47.112 1.00 40.12 117 GLY A CA 1
ATOM 904 C C . GLY A 1 117 ? -19.008 -6.202 48.581 1.00 40.12 117 GLY A C 1
ATOM 905 O O . GLY A 1 117 ? -19.379 -6.973 49.464 1.00 40.12 117 GLY A O 1
ATOM 906 N N . PHE A 1 118 ? -18.640 -4.944 48.850 1.00 43.12 118 PHE A N 1
ATOM 907 C CA . PHE A 1 118 ? -18.616 -4.395 50.210 1.00 43.12 118 PHE A CA 1
ATOM 908 C C . PHE A 1 118 ? -20.030 -4.146 50.770 1.00 43.12 118 PHE A C 1
ATOM 910 O O . PHE A 1 118 ? -20.299 -4.452 51.931 1.00 43.12 118 PHE A O 1
ATOM 917 N N . ALA A 1 119 ? -20.969 -3.672 49.941 1.00 41.06 119 ALA A N 1
ATOM 918 C CA . ALA A 1 119 ? -22.362 -3.469 50.351 1.00 41.06 119 ALA A CA 1
ATOM 919 C C . ALA A 1 119 ? -23.108 -4.792 50.625 1.00 41.06 119 ALA A C 1
ATOM 921 O O . ALA A 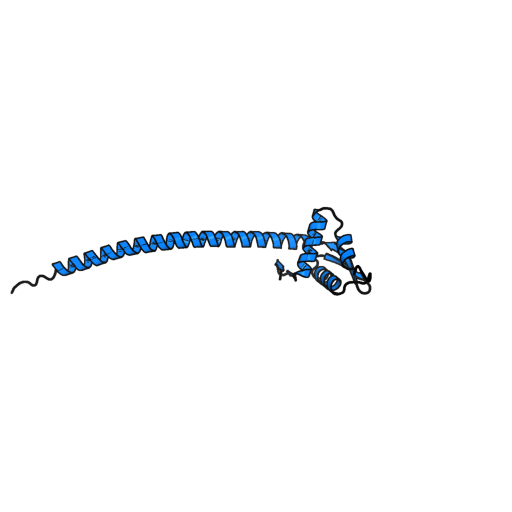1 119 ? -23.858 -4.883 51.596 1.00 41.06 119 ALA A O 1
ATOM 922 N N . LEU A 1 120 ? -22.875 -5.836 49.819 1.00 43.34 120 LEU A N 1
ATOM 923 C CA . LEU A 1 120 ? -23.454 -7.168 50.051 1.00 43.34 120 LEU A CA 1
ATOM 924 C C . LEU A 1 120 ? -22.846 -7.876 51.274 1.00 43.34 120 LEU A C 1
ATOM 926 O O . LEU A 1 120 ? -23.573 -8.567 51.986 1.00 43.34 120 LEU A O 1
ATOM 930 N N . GLY A 1 121 ? -21.556 -7.667 51.560 1.00 39.78 121 GLY A N 1
ATOM 931 C CA . GLY A 1 121 ? -20.897 -8.210 52.754 1.00 39.78 121 GLY A CA 1
ATOM 932 C C . GLY A 1 121 ? -21.483 -7.676 54.066 1.00 39.78 121 GLY A C 1
ATOM 933 O O . GLY A 1 121 ? -21.786 -8.457 54.964 1.00 39.78 121 GLY A O 1
ATOM 934 N N . ILE A 1 122 ? -21.738 -6.364 54.150 1.00 47.03 122 ILE A N 1
ATOM 935 C CA . ILE A 1 122 ? -22.282 -5.724 55.363 1.00 47.03 122 ILE A CA 1
ATOM 936 C C . ILE A 1 122 ? -23.744 -6.130 55.624 1.00 47.03 122 ILE A C 1
ATOM 938 O O . ILE A 1 122 ? -24.142 -6.329 56.774 1.00 47.03 122 ILE A O 1
ATOM 942 N N . ILE A 1 123 ? -24.553 -6.301 54.572 1.00 48.56 123 ILE A N 1
ATOM 943 C CA . ILE A 1 123 ? -25.962 -6.711 54.715 1.00 48.56 123 ILE A CA 1
ATOM 944 C C . ILE A 1 123 ? -26.068 -8.186 55.141 1.00 48.56 123 ILE A C 1
ATOM 946 O O . ILE A 1 123 ? -26.922 -8.528 55.964 1.00 48.56 123 ILE A O 1
ATOM 950 N N . ALA A 1 124 ? -25.183 -9.056 54.642 1.00 49.38 124 ALA A N 1
ATOM 951 C CA . ALA A 1 124 ? -25.141 -10.461 55.048 1.00 49.38 124 ALA A CA 1
ATOM 952 C C . ALA A 1 124 ? -24.718 -10.634 56.520 1.00 49.38 124 ALA A C 1
ATOM 954 O O . ALA A 1 124 ? -25.309 -11.449 57.232 1.00 49.38 124 ALA A O 1
ATOM 955 N N . GLU A 1 125 ? -23.764 -9.833 57.008 1.00 47.12 125 GLU A N 1
ATOM 956 C CA . GLU A 1 125 ? -23.317 -9.880 58.409 1.00 47.12 125 GLU A CA 1
ATOM 957 C C . GLU A 1 125 ? -24.429 -9.481 59.396 1.00 47.12 125 GLU A C 1
ATOM 959 O O . GLU A 1 125 ? -24.591 -10.112 60.443 1.00 47.12 125 GLU A O 1
ATOM 964 N N . HIS A 1 126 ? -25.263 -8.495 59.045 1.00 47.69 126 HIS A N 1
ATOM 965 C CA . HIS A 1 126 ? -26.388 -8.077 59.892 1.00 47.69 126 HIS A CA 1
ATOM 966 C C . HIS A 1 126 ? -27.543 -9.090 59.922 1.00 47.69 126 HIS A C 1
ATOM 968 O O . HIS A 1 126 ? -28.152 -9.289 60.975 1.00 47.69 126 HIS A O 1
ATOM 974 N N . PHE A 1 127 ? -27.841 -9.772 58.811 1.00 47.72 127 PHE A N 1
ATOM 975 C CA . PHE A 1 127 ? -28.929 -10.758 58.787 1.00 47.72 127 PHE A CA 1
ATOM 976 C C . PHE A 1 127 ? -28.570 -12.064 59.508 1.00 47.72 127 PHE A C 1
ATOM 978 O O . PHE A 1 127 ? -29.414 -12.623 60.211 1.00 47.72 127 PHE A O 1
ATOM 985 N N . ILE A 1 128 ? -27.323 -12.536 59.415 1.00 50.94 128 ILE A N 1
ATOM 986 C CA . ILE A 1 128 ? -26.901 -13.758 60.120 1.00 50.94 128 ILE A CA 1
ATOM 987 C C . ILE A 1 128 ? -26.855 -13.521 61.641 1.00 50.94 128 ILE A C 1
ATOM 989 O O . ILE A 1 128 ? -27.333 -14.363 62.404 1.00 50.94 128 ILE A O 1
ATOM 993 N N . GLY A 1 129 ? -26.381 -12.351 62.091 1.00 48.88 129 GLY A N 1
ATOM 994 C CA . GLY A 1 129 ? -26.321 -12.003 63.517 1.00 48.88 129 GLY A CA 1
ATOM 995 C C . GLY A 1 129 ? -27.692 -11.905 64.201 1.00 48.88 129 GLY A C 1
ATOM 996 O O . GLY A 1 129 ? -27.865 -12.412 65.310 1.00 48.88 129 GLY A O 1
ATOM 997 N N . ILE A 1 130 ? -28.695 -11.318 63.537 1.00 50.22 130 ILE A N 1
ATOM 998 C CA . ILE A 1 130 ? -30.052 -11.190 64.100 1.00 50.22 130 ILE A CA 1
ATOM 999 C C . ILE A 1 130 ? -30.766 -12.549 64.133 1.00 50.22 130 ILE A C 1
ATOM 1001 O O . ILE A 1 130 ? -31.436 -12.872 65.114 1.00 50.22 130 ILE A O 1
ATOM 1005 N N . THR A 1 131 ? -30.583 -13.387 63.110 1.00 51.25 131 THR A N 1
ATOM 1006 C CA . THR A 1 131 ? -31.230 -14.710 63.061 1.00 51.25 131 THR A CA 1
ATOM 1007 C C . THR A 1 131 ? -30.666 -15.655 64.132 1.00 51.25 131 THR A C 1
ATOM 1009 O O . THR A 1 131 ? -31.427 -16.376 64.780 1.00 51.25 131 THR A O 1
ATOM 1012 N N . ALA A 1 132 ? -29.355 -15.591 64.396 1.00 50.25 132 ALA A N 1
ATOM 1013 C CA . ALA A 1 132 ? -28.713 -16.343 65.477 1.00 50.25 132 ALA A CA 1
ATOM 1014 C C . ALA A 1 132 ? -29.140 -15.862 66.881 1.00 50.25 132 ALA A C 1
ATOM 1016 O O . ALA A 1 132 ? -29.320 -16.680 67.784 1.00 50.25 132 ALA A O 1
ATOM 1017 N N . ALA A 1 133 ? -29.359 -14.555 67.069 1.00 51.56 133 ALA A N 1
ATOM 1018 C CA . ALA A 1 133 ? -29.835 -13.996 68.338 1.00 51.56 133 ALA A CA 1
ATOM 1019 C C . ALA A 1 133 ? -31.312 -14.323 68.630 1.00 51.56 133 ALA A C 1
ATOM 1021 O O . ALA A 1 133 ? -31.693 -14.486 69.786 1.00 51.56 133 ALA A O 1
ATOM 1022 N N . ILE A 1 134 ? -32.153 -14.460 67.600 1.00 51.28 134 ILE A N 1
ATOM 1023 C CA . ILE A 1 134 ? -33.561 -14.844 67.780 1.00 51.28 134 ILE A CA 1
ATOM 1024 C C . ILE A 1 134 ? -33.677 -16.324 68.177 1.00 51.28 134 ILE A C 1
ATOM 1026 O O . ILE A 1 134 ? -34.471 -16.654 69.057 1.00 51.28 134 ILE A O 1
ATOM 1030 N N . GLN A 1 135 ? -32.852 -17.211 67.607 1.00 50.59 135 GLN A N 1
ATOM 1031 C CA . GLN A 1 135 ? -32.888 -18.641 67.943 1.00 50.59 135 GLN A CA 1
ATOM 1032 C C . GLN A 1 135 ? -32.429 -18.948 69.379 1.00 50.59 135 GLN A C 1
ATOM 1034 O O . GLN A 1 135 ? -32.961 -19.879 69.987 1.00 50.59 135 GLN A O 1
ATOM 1039 N N . SER A 1 136 ? -31.508 -18.162 69.949 1.00 51.88 136 SER A N 1
ATOM 1040 C CA . SER A 1 136 ? -31.033 -18.363 71.328 1.00 51.88 136 SER A CA 1
ATOM 1041 C C . SER A 1 136 ? -32.052 -17.946 72.396 1.00 51.88 136 SER A C 1
ATOM 1043 O O . SER A 1 136 ? -32.052 -18.513 73.486 1.00 51.88 136 SER A O 1
ATOM 1045 N N . ILE A 1 137 ? -32.967 -17.020 72.088 1.00 53.00 137 ILE A N 1
ATOM 1046 C CA . ILE A 1 137 ? -34.030 -16.590 73.015 1.00 53.00 137 ILE A CA 1
ATOM 1047 C C . ILE A 1 137 ? -35.177 -17.614 73.060 1.00 53.00 137 ILE A C 1
ATOM 1049 O O . ILE A 1 137 ? -35.792 -17.820 74.104 1.00 53.00 137 ILE A O 1
ATOM 1053 N N . THR A 1 138 ? -35.447 -18.315 71.956 1.00 52.47 138 THR A N 1
ATOM 1054 C CA . THR A 1 138 ? -36.525 -19.320 71.868 1.00 52.47 138 THR A CA 1
ATOM 1055 C C . THR A 1 138 ? -36.210 -20.680 72.501 1.00 52.47 138 THR A C 1
ATOM 1057 O O . THR A 1 138 ? -37.100 -21.523 72.568 1.00 52.47 138 THR A O 1
ATOM 1060 N N . GLN A 1 139 ? -34.987 -20.916 72.988 1.00 50.38 139 GLN A N 1
ATOM 1061 C CA . GLN A 1 139 ? -34.594 -22.180 73.630 1.00 50.38 139 GLN A CA 1
ATOM 1062 C C . GLN A 1 139 ? -34.520 -22.110 75.163 1.00 50.38 139 GLN A C 1
ATOM 1064 O O . GLN A 1 139 ? -33.719 -22.816 75.766 1.00 50.38 139 GLN A O 1
ATOM 1069 N N . ILE A 1 140 ? -35.366 -21.318 75.826 1.00 51.97 140 ILE A N 1
ATOM 1070 C CA . ILE A 1 140 ? -35.618 -21.536 77.258 1.00 51.97 140 ILE A CA 1
ATOM 1071 C C . ILE A 1 140 ? -36.528 -22.773 77.358 1.00 51.97 140 ILE A C 1
ATOM 1073 O O . ILE A 1 140 ? -37.705 -22.665 77.003 1.00 51.97 140 ILE A O 1
ATOM 1077 N N . PRO A 1 141 ? -36.042 -23.956 77.786 1.00 53.91 141 PRO A N 1
ATOM 1078 C CA . PRO A 1 141 ? -36.941 -25.071 78.033 1.00 53.91 141 PRO A CA 1
ATOM 1079 C C . PRO A 1 141 ? -37.879 -24.689 79.191 1.00 53.91 141 PRO A C 1
ATOM 1081 O O . PRO A 1 141 ? -37.405 -24.138 80.192 1.00 53.91 141 PRO A O 1
ATOM 1084 N N . PRO A 1 142 ? -39.193 -24.958 79.102 1.00 45.19 142 PRO A N 1
ATOM 1085 C CA . PRO A 1 142 ? -40.045 -24.869 80.276 1.00 45.19 142 PRO A CA 1
ATOM 1086 C C . PRO A 1 142 ? -39.517 -25.870 81.307 1.00 45.19 142 PRO A C 1
ATOM 1088 O O . PRO A 1 142 ? -39.370 -27.054 81.012 1.00 45.19 142 PRO A O 1
ATOM 1091 N N . GLN A 1 143 ? -39.187 -25.379 82.502 1.00 48.16 143 GLN A N 1
ATOM 1092 C CA . GLN A 1 143 ? -38.950 -26.252 83.644 1.00 48.16 143 GLN A CA 1
ATOM 1093 C C . GLN A 1 143 ? -40.258 -26.984 83.950 1.00 48.16 143 GLN A C 1
ATOM 1095 O O . GLN A 1 143 ? -41.254 -26.351 84.306 1.00 48.16 143 GLN A O 1
ATOM 1100 N N . GLY A 1 144 ? -40.238 -28.300 83.768 1.00 41.22 144 GLY A N 1
ATOM 1101 C CA . GLY A 1 144 ? -41.308 -29.236 84.089 1.00 41.22 144 GLY A CA 1
ATOM 1102 C C . GLY A 1 144 ? -40.726 -30.628 84.224 1.00 41.22 144 GLY A C 1
ATOM 1103 O O . GLY A 1 144 ? -40.126 -31.088 83.230 1.00 41.22 144 GLY A O 1
#

Radius of gyration: 33.44 Å; chains: 1; bounding box: 65×46×104 Å

pLDDT: mean 73.92, std 18.24, range [39.25, 94.0]

Foldseek 3Di:
DQDDPRDDDDPLLLVLLVVLLVCVVVVHQSQVVLVVVQADPPPRAGDLVSQVSVVSCVVVVQWDWDDDDNGIRTPGGDPVSNVSNVRSVVVVVVVVVVVVVVVVVVVVCVVVVVVVVVVVVVVVVVVVVVVVVVVVVVPPPPDD

Secondary structure (DSSP, 8-state):
-EEETTEEE-HHHHHHHHHHHHHHHHT--HHHHHHHHHB-TTT-SB-HHHHHHHHHHHHTTSEEEEEETTEEEEEEE-HHHHHHHHHHHHHHHHHHHHHHHHHHHHHHHHHHHHHHHHHHHHHHHHHHHHHHHHHHHTT-----

Sequence (144 aa):
MYEVNGIELSSSEYNELVMLSEAAERGDNPDEIANARLLDKETNAFNASTVQTYLSLHGRGLVSGHQICGGFHCTGITQRGLDFVSDYDKRMIEDKARAKSDRRHDYLVALFGSAVGFALGIIAEHFIGITAAIQSITQIPPQG